Protein AF-A0A968VI31-F1 (afdb_monomer_lite)

Structure (mmCIF, N/CA/C/O backbone):
data_AF-A0A968VI31-F1
#
_entry.id   AF-A0A968VI31-F1
#
loop_
_atom_site.group_PDB
_atom_site.id
_atom_site.type_symbol
_atom_site.label_atom_id
_atom_site.label_alt_id
_atom_site.label_comp_id
_atom_site.label_asym_id
_atom_site.label_entity_id
_atom_site.label_seq_id
_atom_site.pdbx_PDB_ins_code
_atom_site.Cartn_x
_atom_site.Cartn_y
_atom_site.Cartn_z
_atom_site.occupancy
_atom_site.B_iso_or_equiv
_atom_site.auth_seq_id
_atom_site.auth_comp_id
_atom_site.auth_asym_id
_atom_site.auth_atom_id
_atom_site.pdbx_PDB_model_num
ATOM 1 N N . MET A 1 1 ? 1.990 -34.168 19.877 1.00 44.38 1 MET A N 1
ATOM 2 C CA . MET A 1 1 ? 2.166 -32.704 19.862 1.00 44.38 1 MET A CA 1
ATOM 3 C C . MET A 1 1 ? 2.612 -32.341 18.463 1.00 44.38 1 MET A C 1
ATOM 5 O O . MET A 1 1 ? 3.782 -32.479 18.144 1.00 44.38 1 MET A O 1
ATOM 9 N N . THR A 1 2 ? 1.656 -32.073 17.582 1.00 41.88 2 THR A N 1
ATOM 10 C CA . THR A 1 2 ? 1.920 -31.687 16.195 1.00 41.88 2 THR A CA 1
ATOM 11 C C . THR A 1 2 ? 2.449 -30.261 16.215 1.00 41.88 2 THR A C 1
ATOM 13 O O . THR A 1 2 ? 1.755 -29.362 16.685 1.00 41.88 2 THR A O 1
ATOM 16 N N . ASN A 1 3 ? 3.695 -30.084 15.774 1.00 45.09 3 ASN A N 1
ATOM 17 C CA . ASN A 1 3 ? 4.271 -28.771 15.524 1.00 45.09 3 ASN A CA 1
ATOM 18 C C . ASN A 1 3 ? 3.329 -28.041 14.566 1.00 45.09 3 ASN A C 1
ATOM 20 O O . ASN A 1 3 ? 3.104 -28.511 13.451 1.00 45.09 3 ASN A O 1
ATOM 24 N N . ILE A 1 4 ? 2.731 -26.949 15.039 1.00 55.62 4 ILE A N 1
ATOM 25 C CA . ILE A 1 4 ? 2.057 -25.986 14.175 1.00 55.62 4 ILE A CA 1
ATOM 26 C C . ILE A 1 4 ? 3.158 -25.512 13.232 1.00 55.62 4 ILE A C 1
ATOM 28 O O . ILE A 1 4 ? 4.176 -24.992 13.680 1.00 55.62 4 ILE A O 1
ATOM 32 N N . THR A 1 5 ? 3.030 -25.863 11.961 1.00 53.16 5 THR A N 1
ATOM 33 C CA . THR A 1 5 ? 4.020 -25.558 10.940 1.00 53.16 5 THR A CA 1
ATOM 34 C C . THR A 1 5 ? 4.208 -24.048 10.885 1.00 53.16 5 THR A C 1
ATOM 36 O O . THR A 1 5 ? 3.228 -23.313 10.801 1.00 53.16 5 THR A O 1
ATOM 39 N N . ASP A 1 6 ? 5.464 -23.608 10.937 1.00 64.88 6 ASP A N 1
ATOM 40 C CA . ASP A 1 6 ? 5.923 -22.208 10.907 1.00 64.88 6 ASP A CA 1
ATOM 41 C C . ASP A 1 6 ? 5.741 -21.578 9.507 1.00 64.88 6 ASP A C 1
ATOM 43 O O . ASP A 1 6 ? 6.571 -20.829 8.999 1.00 64.88 6 ASP A O 1
ATOM 47 N N . THR A 1 7 ? 4.684 -21.992 8.809 1.00 64.31 7 THR A N 1
ATOM 48 C CA . THR A 1 7 ? 4.365 -21.550 7.459 1.00 64.31 7 THR A CA 1
ATOM 49 C C . THR A 1 7 ? 3.649 -20.210 7.576 1.00 64.31 7 THR A C 1
ATOM 51 O O . THR A 1 7 ? 2.652 -20.129 8.302 1.00 64.31 7 THR A O 1
ATOM 54 N N . PRO A 1 8 ? 4.136 -19.153 6.906 1.00 71.31 8 PRO A N 1
ATOM 55 C CA . PRO A 1 8 ? 3.472 -17.862 6.952 1.00 71.31 8 PRO A CA 1
ATOM 56 C C . PRO A 1 8 ? 2.049 -17.994 6.401 1.00 71.31 8 PRO A C 1
ATOM 58 O O . PRO A 1 8 ? 1.816 -18.697 5.421 1.00 71.31 8 PRO A O 1
ATOM 61 N N . LEU A 1 9 ? 1.101 -17.304 7.042 1.00 75.75 9 LEU A N 1
ATOM 62 C CA . LEU A 1 9 ? -0.312 -17.299 6.643 1.00 75.75 9 LEU A CA 1
ATOM 63 C C . LEU A 1 9 ? -0.526 -16.709 5.240 1.00 75.75 9 LEU A C 1
ATOM 65 O O . LEU A 1 9 ? -1.554 -16.963 4.626 1.00 75.75 9 LEU A O 1
ATOM 69 N N . LEU A 1 10 ? 0.412 -15.884 4.768 1.00 85.06 10 LEU A N 1
ATOM 70 C CA . LEU A 1 10 ? 0.372 -15.251 3.458 1.00 85.06 10 LEU A CA 1
ATOM 71 C C . LEU A 1 10 ? 1.702 -15.455 2.733 1.00 85.06 10 LEU A C 1
ATOM 73 O O . LEU A 1 10 ? 2.761 -15.218 3.315 1.00 85.06 10 LEU A O 1
ATOM 77 N N . SER A 1 11 ? 1.649 -15.826 1.455 1.00 88.12 11 SER A N 1
ATOM 78 C CA . SER A 1 11 ? 2.816 -15.878 0.566 1.00 88.12 11 SER A CA 1
ATOM 79 C C . SER A 1 11 ? 2.782 -14.693 -0.398 1.00 88.12 11 SER A C 1
ATOM 81 O O . SER A 1 11 ? 2.165 -14.749 -1.456 1.00 88.12 11 SER A O 1
ATOM 83 N N . LEU A 1 12 ? 3.434 -13.590 -0.017 1.00 88.94 12 LEU A N 1
ATOM 84 C CA . LEU A 1 12 ? 3.447 -12.322 -0.768 1.00 88.94 12 LEU A CA 1
ATOM 85 C C . LEU A 1 12 ? 4.740 -12.121 -1.579 1.00 88.94 12 LEU A C 1
ATOM 87 O O . LEU A 1 12 ? 5.141 -10.991 -1.862 1.00 88.94 12 LEU A O 1
ATOM 91 N N . ASP A 1 13 ? 5.421 -13.211 -1.928 1.00 85.75 13 ASP A N 1
ATOM 92 C CA . ASP A 1 13 ? 6.666 -13.175 -2.710 1.00 85.75 13 ASP A CA 1
ATOM 93 C C . ASP A 1 13 ? 6.387 -12.983 -4.209 1.00 85.75 13 ASP A C 1
ATOM 95 O O . ASP A 1 13 ? 7.198 -12.436 -4.956 1.00 85.75 13 ASP A O 1
ATOM 99 N N . ALA A 1 14 ? 5.206 -13.409 -4.662 1.00 85.38 14 ALA A N 1
ATOM 100 C CA . ALA A 1 14 ? 4.780 -13.257 -6.042 1.00 85.38 14 ALA A CA 1
ATOM 101 C C . ALA A 1 14 ? 4.067 -11.913 -6.262 1.00 85.38 14 ALA A C 1
ATOM 103 O O . ALA A 1 14 ? 2.934 -11.714 -5.814 1.00 85.38 14 ALA A O 1
ATOM 104 N N . LEU A 1 15 ? 4.683 -11.008 -7.028 1.00 88.81 15 LEU A N 1
ATOM 105 C CA . LEU A 1 15 ? 3.994 -9.787 -7.459 1.00 88.81 15 LEU A CA 1
ATOM 106 C C . LEU A 1 15 ? 2.786 -10.121 -8.354 1.00 88.81 15 LEU A C 1
ATOM 108 O O . LEU A 1 15 ? 2.812 -11.134 -9.070 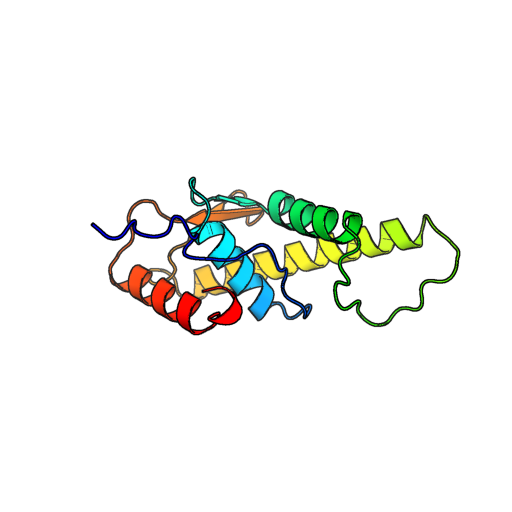1.00 88.81 15 LEU A O 1
ATOM 112 N N . PRO A 1 16 ? 1.736 -9.280 -8.339 1.00 88.62 16 PRO A N 1
ATOM 113 C CA . PRO A 1 16 ? 0.632 -9.378 -9.281 1.00 88.62 16 PRO A CA 1
ATOM 114 C C . PRO A 1 16 ? 1.116 -9.447 -10.734 1.00 88.62 16 PRO A C 1
ATOM 116 O O . PRO A 1 16 ? 1.964 -8.668 -11.153 1.00 88.62 16 PRO A O 1
ATOM 119 N N . ALA A 1 17 ? 0.560 -10.383 -11.508 1.00 75.31 17 ALA A N 1
ATOM 120 C CA . ALA A 1 17 ? 0.945 -10.582 -12.907 1.00 75.31 17 ALA A CA 1
ATOM 121 C C . ALA A 1 17 ? 0.413 -9.485 -13.843 1.00 75.31 17 ALA A C 1
ATOM 123 O O . ALA A 1 17 ? 1.019 -9.192 -14.860 1.00 75.31 17 ALA A O 1
ATOM 124 N N . ARG A 1 18 ? -0.731 -8.874 -13.519 1.00 74.00 18 ARG A N 1
ATOM 125 C CA . ARG A 1 18 ? -1.361 -7.848 -14.359 1.00 74.00 18 ARG A CA 1
ATOM 126 C C . ARG A 1 18 ? -1.100 -6.474 -13.775 1.00 74.00 18 ARG A C 1
ATOM 128 O O . ARG A 1 18 ? -1.187 -6.324 -12.562 1.00 74.00 18 ARG A O 1
ATOM 135 N N . SER A 1 19 ? -0.930 -5.467 -14.625 1.00 70.75 19 SER A N 1
ATOM 136 C CA . SER A 1 19 ? -0.911 -4.044 -14.245 1.00 70.75 19 SER A CA 1
ATOM 137 C C . SER A 1 19 ? -2.291 -3.492 -13.847 1.00 70.75 19 SER A C 1
ATOM 139 O O . SER A 1 19 ? -2.491 -2.283 -13.813 1.00 70.75 19 SER A O 1
ATO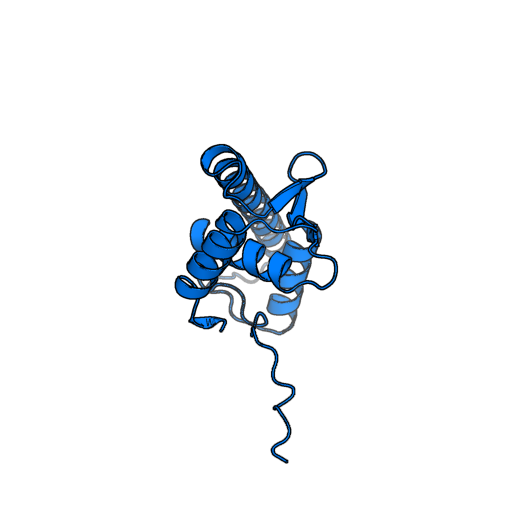M 141 N N . ASP A 1 20 ? -3.261 -4.362 -13.554 1.00 85.62 20 ASP A N 1
ATOM 142 C CA . ASP A 1 20 ? -4.601 -3.960 -13.141 1.00 85.62 20 ASP A CA 1
ATOM 143 C C . ASP A 1 20 ? -4.539 -3.287 -11.763 1.00 85.62 20 ASP A C 1
ATOM 145 O O . ASP A 1 20 ? -4.188 -3.921 -10.760 1.00 85.62 20 ASP A O 1
ATOM 149 N N . SER A 1 21 ? -4.902 -2.004 -11.722 1.00 90.25 21 SER A N 1
ATOM 150 C CA . SER A 1 21 ? -4.839 -1.168 -10.526 1.00 90.25 21 SER A CA 1
ATOM 151 C C . SER A 1 21 ? -5.613 -1.746 -9.345 1.00 90.25 21 SER A C 1
ATOM 153 O O . SER A 1 21 ? -5.204 -1.557 -8.202 1.00 90.25 21 SER A O 1
ATOM 155 N N . PHE A 1 22 ? -6.706 -2.482 -9.578 1.00 91.38 22 PHE A N 1
ATOM 156 C CA . PHE A 1 22 ? -7.470 -3.080 -8.482 1.00 91.38 22 PHE A CA 1
ATOM 157 C C . PHE A 1 22 ? -6.727 -4.252 -7.839 1.00 91.38 22 PHE A C 1
ATOM 159 O O . PHE A 1 22 ? -6.768 -4.399 -6.619 1.00 91.38 22 PHE A O 1
ATOM 166 N N . VAL A 1 23 ? -6.027 -5.057 -8.643 1.00 92.62 23 VAL A N 1
ATOM 167 C CA . VAL A 1 23 ? -5.243 -6.199 -8.152 1.00 92.62 23 VAL A CA 1
ATOM 168 C C . VAL A 1 23 ? -4.011 -5.709 -7.394 1.00 92.62 23 VAL A C 1
ATOM 170 O O . VAL A 1 23 ? -3.652 -6.282 -6.367 1.00 92.62 23 VAL A O 1
ATOM 173 N N . TRP A 1 24 ? -3.377 -4.641 -7.876 1.00 94.94 24 TRP A N 1
ATOM 174 C CA . TRP A 1 24 ? -2.251 -4.022 -7.182 1.00 94.94 24 TRP A CA 1
ATOM 175 C C . TRP A 1 24 ? -2.663 -3.313 -5.897 1.00 94.94 24 TRP A C 1
ATOM 177 O O . TRP A 1 24 ? -1.980 -3.473 -4.890 1.00 94.94 24 TRP A O 1
ATOM 187 N N . ALA A 1 25 ? -3.796 -2.607 -5.884 1.00 96.25 25 ALA A N 1
ATOM 188 C CA . ALA A 1 25 ? -4.332 -2.020 -4.658 1.00 96.25 25 ALA A CA 1
ATOM 189 C C . ALA A 1 25 ? -4.582 -3.095 -3.585 1.00 96.25 25 ALA A C 1
ATOM 191 O O . ALA A 1 25 ? -4.103 -2.954 -2.462 1.00 96.25 25 ALA A O 1
ATOM 192 N N . ASP A 1 26 ? -5.239 -4.204 -3.945 1.00 96.31 26 ASP A N 1
ATOM 193 C CA . ASP A 1 26 ? -5.451 -5.342 -3.041 1.00 96.31 26 ASP A CA 1
ATOM 194 C C . ASP A 1 26 ? -4.124 -5.923 -2.526 1.00 96.31 26 ASP A C 1
ATOM 196 O O . ASP A 1 26 ? -3.971 -6.214 -1.339 1.00 96.31 26 ASP A O 1
ATOM 200 N N . TYR A 1 27 ? -3.137 -6.077 -3.409 1.00 96.19 27 TYR A N 1
ATOM 201 C CA . TYR A 1 27 ? -1.818 -6.577 -3.035 1.00 96.19 27 TYR A CA 1
ATOM 202 C C . TYR A 1 27 ? -1.091 -5.641 -2.056 1.00 96.19 27 TYR A C 1
ATOM 204 O O . TYR A 1 27 ? -0.512 -6.114 -1.081 1.00 96.19 27 TYR A O 1
ATOM 212 N N . ILE A 1 28 ? -1.156 -4.322 -2.257 1.00 97.31 28 ILE A N 1
ATOM 213 C CA . ILE A 1 28 ? -0.557 -3.333 -1.346 1.00 97.31 28 ILE A CA 1
ATOM 214 C C . ILE A 1 28 ? -1.268 -3.340 0.014 1.00 97.31 28 ILE A C 1
ATOM 216 O O . ILE A 1 28 ? -0.612 -3.293 1.057 1.00 97.31 28 ILE A O 1
ATOM 220 N N . GLU A 1 29 ? -2.597 -3.454 0.031 1.00 97.81 29 GLU A N 1
ATOM 221 C CA . GLU A 1 29 ? -3.371 -3.623 1.266 1.00 97.81 29 GLU A CA 1
ATOM 222 C C . GLU A 1 29 ? -2.955 -4.904 2.011 1.00 97.81 29 GLU A C 1
ATOM 224 O O . GLU A 1 29 ? -2.779 -4.877 3.231 1.00 97.81 29 GLU A O 1
ATOM 229 N N . LEU A 1 30 ? -2.731 -6.013 1.296 1.00 97.19 30 LEU A N 1
ATOM 230 C CA . LEU A 1 30 ? -2.227 -7.261 1.877 1.00 97.19 30 LEU A CA 1
ATOM 231 C C . LEU A 1 30 ? -0.795 -7.137 2.400 1.00 97.19 30 LEU A C 1
ATOM 233 O O . LEU A 1 30 ? -0.517 -7.646 3.486 1.00 97.19 30 LEU A O 1
ATOM 237 N N . LEU A 1 31 ? 0.094 -6.441 1.684 1.00 96.19 31 LEU A N 1
ATOM 238 C CA . LEU A 1 31 ? 1.441 -6.132 2.172 1.00 96.19 31 LEU A CA 1
ATOM 239 C C . LEU A 1 31 ? 1.366 -5.361 3.490 1.00 96.19 31 LEU A C 1
ATOM 241 O O . LEU A 1 31 ? 1.988 -5.753 4.471 1.00 96.19 31 LEU A O 1
ATOM 245 N N . CYS A 1 32 ? 0.544 -4.314 3.542 1.00 97.00 32 CYS A N 1
ATOM 246 C CA . CYS A 1 32 ? 0.340 -3.512 4.745 1.00 97.00 32 CYS A CA 1
ATOM 247 C C . CYS A 1 32 ? -0.296 -4.324 5.882 1.00 97.00 32 CYS A C 1
ATOM 249 O O . CYS A 1 32 ? 0.052 -4.155 7.048 1.00 97.00 32 CYS A O 1
ATOM 251 N N . PHE A 1 33 ? -1.201 -5.249 5.565 1.00 95.50 33 PHE A N 1
ATOM 252 C CA . PHE A 1 33 ? -1.790 -6.153 6.548 1.00 95.50 33 PHE A CA 1
ATOM 253 C C . PHE A 1 33 ? -0.773 -7.154 7.120 1.00 95.50 33 PHE A C 1
ATOM 255 O O . PHE A 1 33 ? -0.784 -7.403 8.329 1.00 95.50 33 PHE A O 1
ATOM 262 N N . ALA A 1 34 ? 0.087 -7.718 6.272 1.00 93.19 34 ALA A N 1
ATOM 263 C CA . ALA A 1 34 ? 1.097 -8.697 6.659 1.00 93.19 34 ALA A CA 1
ATOM 264 C C . ALA A 1 34 ? 2.309 -8.063 7.353 1.00 93.19 34 ALA A C 1
ATOM 266 O O . ALA A 1 34 ? 2.970 -8.735 8.147 1.00 93.19 34 ALA A O 1
ATOM 267 N N . ASN A 1 35 ? 2.601 -6.789 7.073 1.00 92.69 35 ASN A N 1
ATOM 268 C CA . ASN A 1 35 ? 3.743 -6.111 7.663 1.00 92.69 35 ASN A CA 1
ATOM 269 C C . ASN A 1 35 ? 3.571 -5.943 9.183 1.00 92.69 35 ASN A C 1
ATOM 271 O O . ASN A 1 35 ? 2.485 -5.636 9.690 1.00 92.69 35 ASN A O 1
ATOM 275 N N . ALA A 1 36 ? 4.659 -6.151 9.924 1.00 90.75 36 ALA A N 1
ATOM 276 C CA . ALA A 1 36 ? 4.644 -6.175 11.384 1.00 90.75 36 ALA A CA 1
ATOM 277 C C . ALA A 1 36 ? 4.280 -4.806 11.982 1.00 90.75 36 ALA A C 1
ATOM 279 O O . ALA A 1 36 ? 3.524 -4.733 12.953 1.00 90.75 36 ALA A O 1
ATOM 280 N N . ASP A 1 37 ? 4.770 -3.726 11.376 1.00 93.56 37 ASP A N 1
ATOM 281 C CA . ASP A 1 37 ? 4.461 -2.337 11.740 1.00 93.56 37 ASP A CA 1
ATOM 282 C C . ASP A 1 37 ? 3.143 -1.823 11.123 1.00 93.56 37 ASP A C 1
ATOM 284 O O . ASP A 1 37 ? 2.631 -0.767 11.504 1.00 93.56 37 ASP A O 1
ATOM 288 N N . GLY A 1 38 ? 2.549 -2.592 10.207 1.00 95.81 38 GLY A N 1
ATOM 289 C CA . GLY A 1 38 ? 1.350 -2.205 9.481 1.00 95.81 38 GLY A CA 1
ATOM 290 C C . GLY A 1 38 ? 1.554 -1.009 8.553 1.00 95.81 38 GLY A C 1
ATOM 291 O O . GLY A 1 38 ? 0.606 -0.250 8.368 1.00 95.81 38 GLY A O 1
ATOM 292 N N . PHE A 1 39 ? 2.757 -0.800 8.016 1.00 97.19 39 PHE A N 1
ATOM 293 C CA . PHE A 1 39 ? 3.101 0.349 7.179 1.00 97.19 39 PHE A CA 1
ATOM 294 C C . PHE A 1 39 ? 3.676 -0.095 5.829 1.00 97.19 39 PHE A C 1
ATOM 296 O O . PHE A 1 39 ? 4.460 -1.035 5.769 1.00 97.19 39 PHE A O 1
ATOM 303 N N . VAL A 1 40 ? 3.281 0.565 4.738 1.00 98.12 40 VAL A N 1
ATOM 304 C CA . VAL A 1 40 ? 3.864 0.375 3.396 1.00 98.12 40 VAL A CA 1
ATOM 305 C C . VAL A 1 40 ? 3.867 1.709 2.659 1.00 98.12 40 VAL A C 1
ATOM 307 O O . VAL A 1 40 ? 2.815 2.321 2.482 1.00 98.12 40 VAL A O 1
ATOM 310 N N . SER A 1 41 ? 5.026 2.157 2.194 1.00 97.81 41 SER A N 1
ATOM 311 C CA . SER A 1 41 ? 5.184 3.355 1.367 1.00 97.81 41 SER A CA 1
ATOM 312 C C . SER A 1 41 ? 5.218 3.040 -0.131 1.00 97.81 41 SER A C 1
ATOM 314 O O . SER A 1 41 ? 5.440 1.902 -0.541 1.00 97.81 41 SER A O 1
ATOM 316 N N . GLN A 1 42 ? 5.040 4.066 -0.968 1.00 97.25 42 GLN A N 1
ATOM 317 C CA . GLN A 1 42 ? 5.275 3.958 -2.413 1.00 97.25 42 GLN A CA 1
ATOM 318 C C . GLN A 1 42 ? 6.699 3.472 -2.729 1.00 97.25 42 GLN A C 1
ATOM 320 O O . GLN A 1 42 ? 6.883 2.666 -3.639 1.00 97.25 42 GLN A O 1
ATOM 325 N N . ALA A 1 43 ? 7.694 3.923 -1.955 1.00 95.50 43 ALA A N 1
ATOM 326 C CA . ALA A 1 43 ? 9.084 3.502 -2.115 1.00 95.50 43 ALA A CA 1
ATOM 327 C C . ALA A 1 43 ? 9.252 2.000 -1.840 1.00 95.50 43 ALA A C 1
ATOM 329 O O . ALA A 1 43 ? 9.855 1.308 -2.653 1.00 95.50 43 ALA A O 1
ATOM 330 N N . ASP A 1 44 ? 8.625 1.480 -0.779 1.00 95.75 44 ASP A N 1
ATOM 331 C CA . ASP A 1 44 ? 8.669 0.046 -0.455 1.00 95.75 44 ASP A CA 1
ATOM 332 C C . ASP A 1 44 ? 8.081 -0.808 -1.591 1.00 95.75 44 ASP A C 1
ATOM 334 O O . ASP A 1 44 ? 8.600 -1.877 -1.918 1.00 95.75 44 ASP A O 1
ATOM 338 N N . VAL A 1 45 ? 6.999 -0.337 -2.225 1.00 95.44 45 VAL A N 1
ATOM 339 C CA . VAL A 1 45 ? 6.381 -1.027 -3.369 1.00 95.44 45 VAL A CA 1
ATOM 340 C C . VAL A 1 45 ? 7.304 -1.003 -4.590 1.00 95.44 45 VAL A C 1
ATOM 342 O O . VAL A 1 45 ? 7.484 -2.040 -5.230 1.00 95.44 45 VAL A O 1
ATOM 345 N N . LEU A 1 46 ? 7.909 0.149 -4.900 1.00 93.88 46 LEU A N 1
ATOM 346 C CA . LEU A 1 46 ? 8.860 0.286 -6.008 1.00 93.88 46 LEU A CA 1
ATOM 347 C C . LEU A 1 46 ? 10.090 -0.600 -5.822 1.00 93.88 46 LEU A C 1
ATOM 349 O O . LEU A 1 46 ? 10.492 -1.290 -6.759 1.00 93.88 46 LEU A O 1
ATOM 353 N N . ASP A 1 47 ? 10.661 -0.621 -4.622 1.00 93.44 4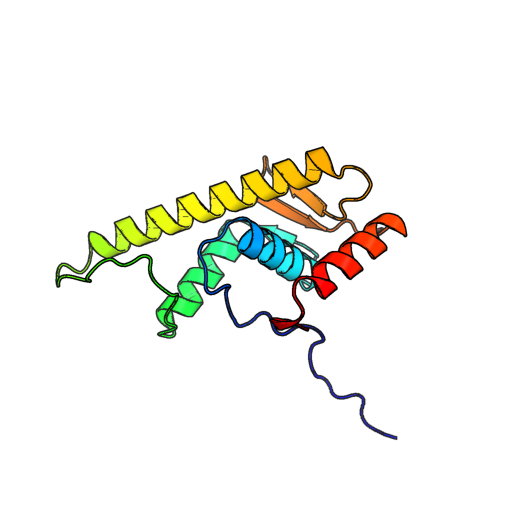7 ASP A N 1
ATOM 354 C CA . ASP A 1 47 ? 11.832 -1.437 -4.318 1.00 93.44 47 ASP A CA 1
ATOM 355 C C . ASP A 1 47 ? 11.511 -2.926 -4.467 1.00 93.44 47 ASP A C 1
ATOM 357 O O . ASP A 1 47 ? 12.261 -3.658 -5.108 1.00 93.44 47 ASP A O 1
ATOM 361 N N . ARG A 1 48 ? 10.323 -3.363 -4.034 1.00 92.19 48 ARG A N 1
ATOM 362 C CA . ARG A 1 48 ? 9.870 -4.749 -4.227 1.00 92.19 48 ARG A CA 1
ATOM 363 C C . ARG A 1 48 ? 9.697 -5.125 -5.707 1.00 92.19 48 ARG A C 1
ATOM 365 O O . ARG A 1 48 ? 9.955 -6.267 -6.087 1.00 92.19 48 ARG A O 1
ATOM 372 N N . ILE A 1 49 ? 9.266 -4.184 -6.552 1.00 90.44 49 ILE A N 1
ATOM 373 C CA . ILE A 1 49 ? 9.186 -4.377 -8.012 1.00 90.44 49 ILE A CA 1
ATOM 374 C C . ILE A 1 49 ? 10.587 -4.516 -8.615 1.00 90.44 49 ILE A C 1
ATOM 376 O O . ILE A 1 49 ? 10.826 -5.435 -9.403 1.00 90.44 49 ILE A O 1
ATOM 380 N N . ARG A 1 50 ? 11.517 -3.640 -8.216 1.00 88.38 50 ARG A N 1
ATOM 381 C CA . ARG A 1 50 ? 12.918 -3.659 -8.662 1.00 88.38 50 ARG A CA 1
ATOM 382 C C . ARG A 1 50 ? 13.611 -4.964 -8.285 1.00 88.38 50 ARG A C 1
ATOM 384 O O . ARG A 1 50 ? 14.166 -5.624 -9.157 1.00 88.38 50 ARG A O 1
ATOM 391 N N . GLU A 1 51 ? 13.494 -5.384 -7.027 1.00 87.19 51 GLU A N 1
ATOM 392 C CA . GLU A 1 51 ? 14.096 -6.622 -6.525 1.00 87.19 51 GLU A CA 1
ATOM 393 C C . GLU A 1 51 ? 13.650 -7.847 -7.333 1.00 87.19 51 GLU A C 1
ATOM 395 O O . GLU A 1 51 ? 14.468 -8.701 -7.675 1.00 87.19 51 GLU A O 1
ATOM 400 N N . ARG A 1 52 ? 12.366 -7.936 -7.707 1.00 81.56 52 ARG A N 1
ATOM 401 C CA . ARG A 1 52 ? 11.886 -9.062 -8.522 1.00 81.56 52 ARG A CA 1
ATOM 402 C C . ARG A 1 52 ? 12.440 -9.030 -9.946 1.00 81.56 52 ARG A C 1
ATOM 404 O O . ARG A 1 52 ? 12.746 -10.092 -10.491 1.00 81.56 52 ARG A O 1
ATOM 411 N N . LYS A 1 53 ? 12.565 -7.840 -10.539 1.00 76.44 53 LYS A N 1
ATOM 412 C CA . LYS A 1 53 ? 13.155 -7.666 -11.873 1.00 76.44 53 LYS A CA 1
ATOM 413 C C . LYS A 1 53 ? 14.625 -8.089 -11.877 1.00 76.44 53 LYS A C 1
ATOM 415 O O . LYS A 1 53 ? 15.038 -8.840 -12.757 1.00 76.44 53 LYS A O 1
ATOM 420 N N . ASP A 1 54 ? 15.385 -7.678 -10.864 1.00 76.12 54 ASP A N 1
ATOM 421 C CA . ASP A 1 54 ? 16.805 -8.018 -10.723 1.00 76.12 54 ASP A CA 1
ATOM 422 C C . ASP A 1 54 ? 17.031 -9.529 -10.540 1.00 76.12 54 ASP A C 1
ATOM 424 O O . ASP A 1 54 ? 18.037 -10.074 -10.997 1.00 76.12 54 ASP A O 1
ATOM 428 N N . LEU A 1 55 ? 16.069 -10.231 -9.932 1.00 72.06 55 LEU A N 1
ATOM 429 C CA . LEU A 1 55 ? 16.077 -11.691 -9.784 1.00 72.06 55 LEU A CA 1
ATOM 430 C C . LEU A 1 55 ? 15.615 -12.452 -11.043 1.00 72.06 55 LEU A C 1
ATOM 432 O O . LEU A 1 55 ? 15.487 -13.677 -11.002 1.00 72.06 55 LEU A O 1
ATOM 436 N N . GLY A 1 56 ? 15.381 -11.757 -12.161 1.00 60.75 56 GLY A N 1
ATOM 437 C CA . GLY A 1 56 ? 14.978 -12.363 -13.432 1.00 60.75 56 GLY A CA 1
ATOM 438 C C . GLY A 1 56 ? 13.523 -12.829 -13.459 1.00 60.75 56 GLY A C 1
ATOM 439 O O . GLY A 1 56 ? 13.176 -13.711 -14.242 1.00 60.75 56 GLY A O 1
ATOM 440 N N . GLY A 1 57 ? 12.669 -12.282 -12.591 1.00 61.25 57 GLY A N 1
ATOM 441 C CA . GLY A 1 57 ? 11.237 -12.531 -12.664 1.00 61.25 57 GLY A CA 1
ATOM 442 C C . GLY A 1 57 ? 10.636 -11.855 -13.892 1.00 61.25 57 GLY A C 1
ATOM 443 O O . GLY A 1 57 ? 10.701 -10.633 -14.009 1.00 61.25 57 GLY A O 1
ATOM 444 N N . GLU A 1 58 ? 10.002 -12.637 -14.765 1.00 56.66 58 GLU A N 1
ATOM 445 C CA . GLU A 1 58 ? 9.080 -12.118 -15.776 1.00 56.66 58 GLU A CA 1
ATOM 446 C C . GLU A 1 58 ? 7.884 -11.498 -15.036 1.00 56.66 58 GLU A C 1
ATOM 448 O O . GLU A 1 58 ? 6.973 -12.178 -14.556 1.00 56.66 58 GLU A O 1
ATOM 453 N N . LEU A 1 59 ? 7.921 -10.181 -14.848 1.00 59.78 59 LEU A N 1
ATOM 454 C CA . LEU A 1 59 ? 6.682 -9.423 -14.780 1.00 59.78 59 LEU A CA 1
ATOM 455 C C . LEU A 1 59 ? 6.130 -9.479 -16.199 1.00 59.78 59 LEU A C 1
ATOM 457 O O . LEU A 1 59 ? 6.893 -9.180 -17.109 1.00 59.78 59 LEU A O 1
ATOM 461 N N . ASP A 1 60 ? 4.881 -9.917 -16.391 1.00 51.50 60 ASP A N 1
ATOM 462 C CA . ASP A 1 60 ? 4.235 -9.872 -17.709 1.00 51.50 60 ASP A CA 1
ATOM 463 C C . ASP A 1 60 ? 4.271 -8.411 -18.169 1.00 51.50 60 ASP A C 1
ATOM 465 O O . ASP A 1 60 ? 3.484 -7.559 -17.739 1.00 51.50 60 ASP A O 1
ATOM 469 N N . GLU A 1 61 ? 5.292 -8.105 -18.960 1.00 50.47 61 GLU A N 1
ATOM 470 C CA . GLU A 1 61 ? 5.529 -6.795 -19.501 1.00 50.47 61 GLU A CA 1
ATOM 471 C C . GLU A 1 61 ? 4.378 -6.525 -20.459 1.00 50.47 61 GLU A C 1
ATOM 473 O O . GLU A 1 61 ? 4.032 -7.321 -21.333 1.00 50.47 61 GLU A O 1
ATOM 478 N N . VAL A 1 62 ? 3.765 -5.367 -20.255 1.00 48.72 62 VAL A N 1
ATOM 479 C CA . VAL A 1 62 ? 3.095 -4.618 -21.309 1.00 48.72 62 VAL A CA 1
ATOM 480 C C . VAL A 1 62 ? 3.974 -4.743 -22.559 1.00 48.72 62 VAL A C 1
ATOM 482 O O . VAL A 1 62 ? 5.099 -4.259 -22.525 1.00 48.72 62 VAL A O 1
ATOM 485 N N . GLU A 1 63 ? 3.491 -5.458 -23.576 1.00 40.69 63 GLU A N 1
ATOM 486 C CA . GLU A 1 63 ? 4.212 -5.839 -24.798 1.00 40.69 63 GLU A CA 1
ATOM 487 C C . GLU A 1 63 ? 5.080 -4.698 -25.360 1.00 40.69 63 GLU A C 1
ATOM 489 O O . GLU A 1 63 ? 4.580 -3.867 -26.113 1.00 40.69 63 GLU A O 1
ATOM 494 N N . GLU A 1 64 ? 6.378 -4.650 -25.051 1.00 45.84 64 GLU A N 1
ATOM 495 C CA . GLU A 1 64 ? 7.327 -3.816 -25.794 1.00 45.84 64 GLU A CA 1
ATOM 496 C C . GLU A 1 64 ? 8.623 -4.594 -26.035 1.00 45.84 64 GLU A C 1
ATOM 498 O O . GLU A 1 64 ? 9.352 -4.966 -25.118 1.00 45.84 64 GLU A O 1
ATOM 503 N N . GLU A 1 65 ? 8.883 -4.873 -27.315 1.00 39.94 65 GLU A N 1
ATOM 504 C CA . GLU A 1 65 ? 10.091 -5.525 -27.812 1.00 39.94 65 GLU A CA 1
ATOM 505 C C . GLU A 1 65 ? 11.342 -4.775 -27.334 1.00 39.94 65 GLU A C 1
ATOM 507 O O . GLU A 1 65 ? 11.657 -3.673 -27.797 1.00 39.94 65 GLU A O 1
ATOM 512 N N . VAL A 1 66 ? 12.094 -5.393 -26.422 1.00 47.84 66 VAL A N 1
ATOM 513 C CA . VAL A 1 66 ? 13.365 -4.859 -25.931 1.00 47.84 66 VAL A CA 1
ATOM 514 C C . VAL A 1 66 ? 14.380 -4.855 -27.079 1.00 47.84 66 VAL A C 1
ATOM 516 O O . VAL A 1 66 ? 15.031 -5.856 -27.372 1.00 47.84 66 VAL A O 1
ATOM 519 N N . THR A 1 67 ? 14.515 -3.715 -27.756 1.00 48.56 67 THR A N 1
ATOM 520 C CA . THR A 1 67 ? 15.576 -3.497 -28.745 1.00 48.56 67 THR A CA 1
ATOM 521 C C . THR A 1 67 ? 16.853 -3.076 -28.014 1.00 48.56 67 THR A C 1
ATOM 523 O O . THR A 1 67 ? 16.814 -2.276 -27.079 1.00 48.56 67 THR A O 1
ATOM 526 N N . GLU A 1 68 ? 17.995 -3.628 -28.423 1.00 47.34 68 GLU A N 1
ATOM 527 C CA . GLU A 1 68 ? 19.316 -3.484 -27.796 1.00 47.34 68 GLU A CA 1
ATOM 528 C C . GLU A 1 68 ? 19.797 -2.005 -27.777 1.00 47.34 68 GLU A C 1
ATOM 530 O O . GLU A 1 68 ? 20.503 -1.528 -28.662 1.00 47.34 68 GLU A O 1
ATOM 535 N N . GLY A 1 69 ? 19.359 -1.254 -26.757 1.00 51.94 69 GLY A N 1
ATOM 536 C CA . GLY A 1 69 ? 19.579 0.187 -26.538 1.00 51.94 69 GLY A CA 1
ATOM 537 C C . GLY A 1 69 ? 19.566 0.532 -25.039 1.00 51.94 69 GLY A C 1
ATOM 538 O O . GLY A 1 69 ? 18.824 1.385 -24.558 1.00 51.94 69 GLY A O 1
ATOM 539 N N . SER A 1 70 ? 20.382 -0.202 -24.283 1.00 63.50 70 SER A N 1
ATOM 540 C CA . SER A 1 70 ? 20.202 -0.630 -22.881 1.00 63.50 70 SER A CA 1
ATOM 541 C C . SER A 1 70 ? 20.222 0.419 -21.736 1.00 63.50 70 SER A C 1
ATOM 543 O O . SER A 1 70 ? 20.416 0.039 -20.583 1.00 63.50 70 SER A O 1
ATOM 545 N N . ARG A 1 71 ? 20.028 1.724 -21.963 1.00 56.28 71 ARG A N 1
ATOM 546 C CA . ARG A 1 71 ? 19.962 2.713 -20.851 1.00 56.28 71 ARG A CA 1
ATOM 547 C C . ARG A 1 71 ? 18.744 3.622 -20.872 1.00 56.28 71 ARG A C 1
ATOM 549 O O . ARG A 1 71 ? 18.174 3.867 -19.817 1.00 56.28 71 ARG A O 1
ATOM 556 N N . LEU A 1 72 ? 18.344 4.092 -22.050 1.00 59.12 72 LEU A N 1
ATOM 557 C CA . LEU A 1 72 ? 17.146 4.924 -22.197 1.00 59.12 72 LEU A CA 1
ATOM 558 C C . LEU A 1 72 ? 15.885 4.103 -21.896 1.00 59.12 72 LEU A C 1
ATOM 560 O O . LEU A 1 72 ? 15.073 4.525 -21.085 1.00 59.12 72 LEU A O 1
ATOM 564 N N . ALA A 1 73 ? 15.825 2.867 -22.403 1.00 64.19 73 ALA A N 1
ATOM 565 C CA . ALA A 1 73 ? 14.737 1.932 -22.115 1.00 64.19 73 ALA A CA 1
ATOM 566 C C . ALA A 1 73 ? 14.599 1.605 -20.614 1.00 64.19 73 ALA A C 1
ATOM 568 O O . ALA A 1 73 ? 13.496 1.458 -20.103 1.00 64.19 73 ALA A O 1
ATOM 569 N N . ALA A 1 74 ? 15.711 1.518 -19.873 1.00 66.31 74 ALA A N 1
ATOM 570 C CA . ALA A 1 74 ? 15.662 1.239 -18.437 1.00 66.31 74 ALA A CA 1
ATOM 571 C C . ALA A 1 74 ? 15.044 2.401 -17.640 1.00 66.31 74 ALA A C 1
ATOM 573 O O . ALA A 1 74 ? 14.244 2.150 -16.741 1.00 66.31 74 ALA A O 1
ATOM 574 N N . ALA A 1 75 ? 15.384 3.644 -18.000 1.00 70.75 75 ALA A N 1
ATOM 575 C CA . ALA A 1 75 ? 14.825 4.842 -17.377 1.00 70.75 75 ALA A CA 1
ATOM 576 C C . ALA A 1 75 ? 13.327 5.002 -17.690 1.00 70.75 75 ALA A C 1
ATOM 578 O O . ALA A 1 75 ? 12.539 5.261 -16.789 1.00 70.75 75 ALA A O 1
ATOM 579 N N . GLU A 1 76 ? 12.910 4.757 -18.936 1.00 74.50 76 GLU A N 1
ATOM 580 C CA . GLU A 1 76 ? 11.493 4.811 -19.330 1.00 74.50 76 GLU A CA 1
ATOM 581 C C . GLU A 1 76 ? 10.641 3.764 -18.592 1.00 74.50 76 GLU A C 1
ATOM 583 O O . GLU A 1 76 ? 9.529 4.055 -18.146 1.00 74.50 76 GLU A O 1
ATOM 588 N N . ILE A 1 77 ? 11.172 2.550 -18.400 1.00 75.00 77 ILE A N 1
ATOM 589 C CA . ILE A 1 77 ? 10.505 1.507 -17.608 1.00 75.00 77 ILE A CA 1
ATOM 590 C C . ILE A 1 77 ? 10.390 1.927 -16.136 1.00 75.00 77 ILE A C 1
ATOM 592 O O . ILE A 1 77 ? 9.367 1.679 -15.498 1.00 75.00 77 ILE A O 1
ATOM 596 N N . GLU A 1 78 ? 11.426 2.549 -15.578 1.00 79.12 78 GLU A N 1
ATOM 597 C CA . GLU A 1 78 ? 11.421 3.025 -14.193 1.00 79.12 78 GLU A CA 1
ATOM 598 C C . GLU A 1 78 ? 10.391 4.142 -13.966 1.00 79.12 78 GLU A C 1
ATOM 600 O O . GLU A 1 78 ? 9.619 4.091 -13.001 1.00 79.12 78 GLU A O 1
ATOM 605 N N . ASP A 1 79 ? 10.309 5.096 -14.893 1.00 84.25 79 ASP A N 1
ATOM 606 C CA . ASP A 1 79 ? 9.309 6.163 -14.869 1.00 84.25 79 ASP A CA 1
ATOM 607 C C . ASP A 1 79 ? 7.885 5.589 -14.944 1.00 84.25 79 ASP A C 1
ATOM 609 O O . ASP A 1 79 ? 6.986 6.030 -14.222 1.00 84.25 79 ASP A O 1
ATOM 613 N N . LYS A 1 80 ? 7.680 4.541 -15.752 1.00 87.31 80 LYS A N 1
ATOM 614 C CA . LYS A 1 80 ? 6.390 3.849 -15.881 1.00 87.31 80 LYS A CA 1
ATOM 615 C C . LYS A 1 80 ? 5.945 3.190 -14.576 1.00 87.31 80 LYS A C 1
ATOM 617 O O . LYS A 1 80 ? 4.788 3.345 -14.188 1.00 87.31 80 LYS A O 1
ATOM 622 N N . TRP A 1 81 ? 6.834 2.477 -13.884 1.00 88.56 81 TRP A N 1
ATOM 623 C CA . TRP A 1 81 ? 6.496 1.868 -12.591 1.00 88.56 81 TRP A CA 1
ATOM 624 C C . TRP A 1 81 ? 6.237 2.917 -11.517 1.00 88.56 81 TRP A C 1
ATOM 626 O O . TRP A 1 81 ? 5.299 2.771 -10.736 1.00 88.56 81 TRP A O 1
ATOM 636 N N . THR A 1 82 ? 7.015 3.999 -11.515 1.00 91.75 82 THR A N 1
ATOM 637 C CA . THR A 1 82 ? 6.788 5.141 -10.622 1.00 91.75 82 THR A CA 1
ATOM 638 C C . THR A 1 82 ? 5.392 5.720 -10.827 1.00 91.75 82 THR A C 1
ATOM 640 O O . THR A 1 82 ? 4.651 5.904 -9.862 1.00 91.75 82 THR A O 1
ATOM 643 N N . TYR A 1 83 ? 4.993 5.928 -12.083 1.00 91.94 83 TYR A N 1
ATOM 644 C CA . TYR A 1 83 ? 3.655 6.400 -12.417 1.00 91.94 83 TYR A CA 1
ATOM 645 C C . TYR A 1 83 ? 2.558 5.427 -11.961 1.00 91.94 83 TYR A C 1
ATOM 647 O O . TYR A 1 83 ? 1.606 5.845 -11.308 1.00 91.94 83 TYR A O 1
ATOM 655 N N . GLN A 1 84 ? 2.715 4.126 -12.222 1.00 92.62 84 GLN A N 1
ATOM 656 C CA . GLN A 1 84 ? 1.730 3.124 -11.800 1.00 92.62 84 GLN A CA 1
ATOM 657 C C . GLN A 1 84 ? 1.575 3.052 -10.281 1.00 92.62 84 GLN A C 1
ATOM 659 O O . GLN A 1 84 ? 0.459 2.956 -9.778 1.00 92.62 84 GLN A O 1
ATOM 664 N N . VAL A 1 85 ? 2.675 3.139 -9.532 1.00 95.00 85 VAL A N 1
ATOM 665 C CA . VAL A 1 85 ? 2.620 3.153 -8.067 1.00 95.00 85 VAL A CA 1
ATOM 666 C C . VAL A 1 85 ? 1.845 4.369 -7.563 1.00 95.00 85 VAL A C 1
ATOM 668 O O . VAL A 1 85 ? 1.021 4.222 -6.661 1.00 95.00 85 VAL A O 1
ATOM 671 N N . ILE A 1 86 ? 2.035 5.543 -8.171 1.00 94.88 86 ILE A N 1
ATOM 672 C CA . ILE A 1 86 ? 1.238 6.733 -7.847 1.00 94.88 86 ILE A CA 1
ATOM 673 C C . ILE A 1 86 ? -0.251 6.457 -8.101 1.00 94.88 86 ILE A C 1
ATOM 675 O O . ILE A 1 86 ? -1.059 6.647 -7.191 1.00 94.88 86 ILE A O 1
ATOM 679 N N . GLU A 1 87 ? -0.613 5.931 -9.276 1.00 94.50 87 GLU A N 1
ATOM 680 C CA . GLU A 1 87 ? -2.007 5.593 -9.603 1.00 94.50 87 GLU A CA 1
ATOM 681 C C . GLU A 1 87 ? -2.613 4.604 -8.595 1.00 94.50 87 GLU A C 1
ATOM 683 O O . GLU A 1 87 ? -3.745 4.775 -8.137 1.00 94.50 87 GLU A O 1
ATOM 688 N N . TRP A 1 88 ? -1.874 3.571 -8.188 1.00 96.38 88 TRP A N 1
ATOM 689 C CA . TRP A 1 88 ? -2.370 2.604 -7.208 1.00 96.38 88 TRP A CA 1
ATOM 690 C C . TRP A 1 88 ? -2.641 3.250 -5.849 1.00 96.38 88 TRP A C 1
ATOM 692 O O . TRP A 1 88 ? -3.652 2.941 -5.215 1.00 96.38 88 TRP A O 1
ATOM 702 N N . PHE A 1 89 ? -1.801 4.187 -5.409 1.00 97.31 89 PHE A N 1
ATOM 703 C CA . PHE A 1 89 ? -2.043 4.929 -4.172 1.00 97.31 89 PHE A CA 1
ATOM 704 C C . PHE A 1 89 ? -3.211 5.916 -4.290 1.00 97.31 89 PHE A C 1
ATOM 706 O O . PHE A 1 89 ? -3.971 6.069 -3.331 1.00 97.31 89 PHE A O 1
ATOM 713 N N . GLU A 1 90 ? -3.452 6.502 -5.463 1.00 95.81 90 GLU A N 1
ATOM 714 C CA . GLU A 1 90 ? -4.681 7.259 -5.731 1.00 95.81 90 GLU A CA 1
ATOM 715 C C . GLU A 1 90 ? -5.928 6.362 -5.638 1.00 95.81 90 GLU A C 1
ATOM 717 O O . GLU A 1 90 ? -6.942 6.749 -5.045 1.00 95.81 90 GLU A O 1
ATOM 722 N N . HIS A 1 91 ? -5.850 5.123 -6.133 1.00 96.00 91 HIS A N 1
ATOM 723 C CA . HIS A 1 91 ? -6.917 4.132 -5.970 1.00 96.00 91 HIS A CA 1
ATOM 724 C C . HIS A 1 91 ? -7.154 3.763 -4.499 1.00 96.00 91 HIS A C 1
ATOM 726 O O . HIS A 1 91 ? -8.308 3.692 -4.063 1.00 96.00 91 HIS A O 1
ATOM 732 N N . LEU A 1 92 ? -6.095 3.574 -3.707 1.00 97.81 92 LEU A N 1
ATOM 733 C CA . LEU A 1 92 ? -6.203 3.354 -2.259 1.00 97.81 92 LEU A CA 1
ATOM 734 C C . LEU A 1 92 ? -6.841 4.561 -1.557 1.00 97.81 92 LEU A C 1
ATOM 736 O O . LEU A 1 92 ? -7.691 4.397 -0.678 1.00 97.81 92 LEU A O 1
ATOM 740 N N . GLN A 1 93 ? -6.497 5.779 -1.978 1.00 96.81 93 GLN A N 1
ATOM 741 C CA . GLN A 1 93 ? -7.096 7.008 -1.463 1.00 96.81 93 GLN A CA 1
ATOM 742 C C . GLN A 1 93 ? -8.585 7.099 -1.787 1.00 96.81 93 GLN A C 1
ATOM 744 O O . GLN A 1 93 ? -9.388 7.467 -0.921 1.00 96.81 93 GLN A O 1
ATOM 749 N N . TYR A 1 94 ? -8.974 6.726 -3.005 1.00 96.31 94 TYR A N 1
ATOM 750 C CA . TYR A 1 94 ? -10.375 6.614 -3.387 1.00 96.31 94 TYR A CA 1
ATOM 751 C C . TYR A 1 94 ? -11.111 5.612 -2.487 1.00 96.31 94 TYR A C 1
ATOM 753 O O . TYR A 1 94 ? -12.124 5.969 -1.882 1.00 96.31 94 TYR A O 1
ATOM 761 N N . ARG A 1 95 ? -10.565 4.401 -2.300 1.00 96.38 95 ARG A N 1
ATOM 762 C CA . ARG A 1 95 ? -11.145 3.368 -1.421 1.00 96.38 95 ARG A CA 1
ATOM 763 C C . ARG A 1 95 ? -11.322 3.862 0.013 1.00 96.38 95 ARG A C 1
ATOM 765 O O . ARG A 1 95 ? -12.404 3.692 0.577 1.00 96.38 95 ARG A O 1
ATOM 772 N N . ALA A 1 96 ? -10.317 4.532 0.575 1.00 96.81 96 ALA A N 1
ATOM 773 C CA . ALA A 1 96 ? -10.400 5.119 1.911 1.00 96.81 96 ALA A CA 1
ATOM 774 C C . ALA A 1 96 ? -11.570 6.110 2.034 1.00 96.81 96 ALA A C 1
ATOM 776 O O . ALA A 1 96 ? -12.343 6.062 2.994 1.00 96.81 96 ALA A O 1
ATOM 777 N N . ASN A 1 97 ? -11.757 6.962 1.025 1.00 96.19 97 ASN A N 1
ATOM 778 C CA . ASN A 1 97 ? -12.832 7.955 0.996 1.00 96.19 97 ASN A CA 1
ATOM 779 C C . ASN A 1 97 ? -14.224 7.335 0.790 1.00 96.19 97 ASN A C 1
ATOM 781 O O . ASN A 1 97 ? -15.218 7.846 1.322 1.00 96.19 97 ASN A O 1
ATOM 785 N N . THR A 1 98 ? -14.303 6.241 0.032 1.00 97.19 98 THR A N 1
ATOM 786 C CA . THR A 1 98 ? -15.549 5.523 -0.254 1.00 97.19 98 THR A CA 1
ATOM 787 C C . THR A 1 98 ? -15.999 4.675 0.931 1.00 97.19 98 THR A C 1
ATOM 789 O O . THR A 1 98 ? -17.145 4.785 1.365 1.00 97.19 98 THR A O 1
ATOM 792 N N . PHE A 1 99 ? -15.106 3.851 1.480 1.00 95.94 99 PHE A N 1
ATOM 793 C CA . PHE A 1 99 ? -15.435 2.890 2.534 1.00 95.94 99 PHE A CA 1
ATOM 794 C C . PHE A 1 99 ? -15.333 3.48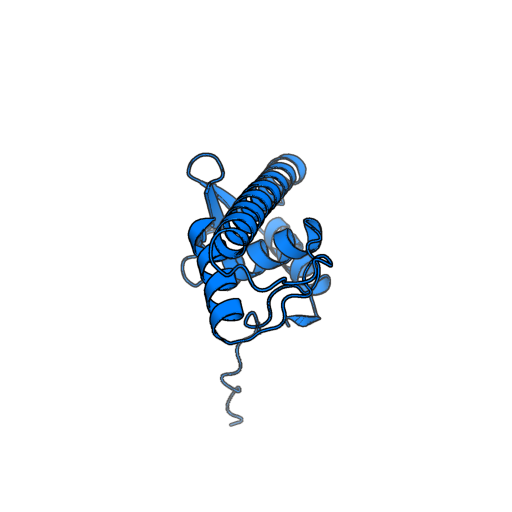0 3.946 1.00 95.94 99 PHE A C 1
ATOM 796 O O . PHE A 1 99 ? -15.961 2.960 4.866 1.00 95.94 99 PHE A O 1
ATOM 803 N N . ARG A 1 100 ? -14.613 4.592 4.140 1.00 95.25 100 ARG A N 1
ATOM 804 C CA . ARG A 1 100 ? -14.573 5.366 5.394 1.00 95.25 100 ARG A CA 1
ATOM 805 C C . ARG A 1 100 ? -14.315 4.480 6.620 1.00 95.25 100 ARG A C 1
ATOM 807 O O . ARG A 1 100 ? -13.304 3.798 6.683 1.00 95.25 100 ARG A O 1
ATOM 814 N N . SER A 1 101 ? -15.244 4.443 7.579 1.00 95.12 101 SER A N 1
ATOM 815 C CA . SER A 1 101 ? -15.124 3.685 8.831 1.00 95.12 101 SER A CA 1
ATOM 816 C C . SER A 1 101 ? -15.041 2.165 8.652 1.00 95.12 101 SER A C 1
ATOM 818 O O . SER A 1 101 ? -14.729 1.465 9.610 1.00 95.12 101 SER A O 1
ATOM 820 N N . PHE A 1 102 ? -15.345 1.643 7.461 1.00 96.88 102 PHE A N 1
ATOM 821 C CA . PHE A 1 102 ? -15.176 0.228 7.130 1.00 96.88 102 PHE A CA 1
ATOM 822 C C . PHE A 1 102 ? -13.766 -0.085 6.609 1.00 96.88 102 PHE A C 1
ATOM 824 O O . PHE A 1 102 ? -13.347 -1.237 6.671 1.00 96.88 102 PHE A O 1
ATOM 831 N N . TYR A 1 103 ? -13.029 0.920 6.123 1.00 97.81 103 TYR A N 1
ATOM 832 C CA . TYR A 1 103 ? -11.672 0.753 5.613 1.00 97.81 103 TYR A CA 1
ATOM 833 C C . TYR A 1 103 ? -10.673 0.662 6.781 1.00 97.81 103 TYR A C 1
ATOM 835 O O . TYR A 1 103 ? -10.720 1.498 7.691 1.00 97.81 103 TYR A O 1
ATOM 843 N N . PRO A 1 104 ? -9.792 -0.351 6.820 1.00 97.62 104 PRO A N 1
ATOM 844 C CA . PRO A 1 104 ? -8.900 -0.571 7.959 1.00 97.62 104 PRO A CA 1
ATOM 845 C C . PRO A 1 104 ? -7.562 0.177 7.867 1.00 97.62 104 PRO A C 1
ATOM 847 O O . PRO A 1 104 ? -6.704 0.004 8.738 1.00 97.62 104 PRO A O 1
ATOM 850 N N . PHE A 1 105 ? -7.375 0.993 6.830 1.00 97.81 105 PHE A N 1
ATOM 851 C CA . PHE A 1 105 ? -6.136 1.715 6.580 1.00 97.81 105 PHE A CA 1
ATOM 852 C C . PHE A 1 105 ? -6.359 3.226 6.511 1.00 97.81 105 PHE A C 1
ATOM 854 O O . PHE A 1 105 ? -7.458 3.717 6.261 1.00 97.81 105 PHE A O 1
ATOM 861 N N . SER A 1 106 ? -5.273 3.962 6.690 1.00 96.44 106 SER A N 1
ATOM 862 C CA . SER A 1 106 ? -5.178 5.402 6.484 1.00 96.44 106 SER A CA 1
ATOM 863 C C . SER A 1 106 ? -4.026 5.697 5.540 1.00 96.44 106 SER A C 1
ATOM 865 O O . SER A 1 106 ? -3.000 5.021 5.604 1.00 96.44 106 SER A O 1
ATOM 867 N N . LEU A 1 107 ? -4.182 6.704 4.684 1.00 95.94 107 LEU A N 1
ATOM 868 C CA . LEU A 1 107 ? -3.050 7.218 3.927 1.00 95.94 107 LEU A CA 1
ATOM 869 C C . LEU A 1 107 ? -2.316 8.287 4.734 1.00 95.94 107 LEU A C 1
ATOM 871 O O . LEU A 1 107 ? -2.935 9.136 5.374 1.00 95.94 107 LEU A O 1
ATOM 875 N N . GLN A 1 108 ? -0.992 8.216 4.702 1.00 94.19 108 GLN A N 1
ATOM 876 C CA . GLN A 1 108 ? -0.067 9.100 5.400 1.00 94.19 108 GLN A CA 1
ATOM 877 C C . GLN A 1 108 ? 0.766 9.889 4.388 1.00 94.19 108 GLN A C 1
ATOM 879 O O . GLN A 1 108 ? 0.917 9.471 3.238 1.00 94.19 108 GLN A O 1
ATOM 884 N N . GLY A 1 109 ? 1.296 11.037 4.824 1.00 86.69 109 GLY A N 1
ATOM 885 C CA . GLY A 1 109 ? 2.198 11.861 4.013 1.00 86.69 109 GLY A CA 1
ATOM 886 C C . GLY A 1 109 ? 1.604 12.244 2.659 1.00 86.69 109 GLY A C 1
ATOM 887 O O . GLY A 1 109 ? 2.246 12.014 1.650 1.00 86.69 109 GLY A O 1
ATOM 888 N N . GLU A 1 110 ? 0.366 12.747 2.633 1.00 89.62 110 GLU A N 1
ATOM 889 C CA . GLU A 1 110 ? -0.331 13.155 1.395 1.00 89.62 110 GLU A CA 1
ATOM 890 C C . GLU A 1 110 ? -0.552 12.026 0.370 1.00 89.62 110 GLU A C 1
ATOM 892 O O . GLU A 1 110 ? -0.655 12.275 -0.826 1.00 89.62 110 GLU A O 1
ATOM 897 N N . GLY A 1 111 ? -0.671 10.776 0.828 1.00 85.62 111 GLY A N 1
ATOM 898 C CA . GLY A 1 111 ? -0.925 9.634 -0.060 1.00 85.62 111 GLY A CA 1
ATOM 899 C C . GLY A 1 111 ? 0.326 8.854 -0.454 1.00 85.62 111 GLY A C 1
ATOM 900 O O . GLY A 1 111 ? 0.261 7.985 -1.317 1.00 85.62 111 GLY A O 1
ATOM 901 N N . LEU A 1 112 ? 1.461 9.129 0.190 1.00 91.25 112 LEU A N 1
ATOM 902 C CA . LEU A 1 112 ? 2.732 8.457 -0.088 1.00 91.25 112 LEU A CA 1
ATOM 903 C C . LEU A 1 112 ? 2.908 7.134 0.666 1.00 91.25 112 LEU A C 1
ATOM 905 O O . LEU A 1 112 ? 3.802 6.354 0.336 1.00 91.25 112 LEU A O 1
ATOM 909 N N . ALA A 1 113 ? 2.085 6.875 1.684 1.00 96.69 113 ALA A N 1
ATOM 910 C CA . ALA A 1 113 ? 2.136 5.628 2.434 1.00 96.69 113 ALA A CA 1
ATOM 911 C C . ALA A 1 113 ? 0.765 5.179 2.941 1.00 96.69 113 ALA A C 1
ATOM 913 O O . ALA A 1 113 ? -0.108 5.997 3.225 1.00 96.69 113 ALA A O 1
ATOM 914 N N . LEU A 1 114 ? 0.601 3.866 3.079 1.00 98.12 114 LEU A N 1
ATOM 915 C CA . LEU A 1 114 ? -0.552 3.197 3.654 1.00 98.12 114 LEU A CA 1
ATOM 916 C C . LEU A 1 114 ? -0.193 2.713 5.063 1.00 98.12 114 LEU A C 1
ATOM 918 O O . LEU A 1 114 ? 0.800 2.015 5.258 1.00 98.12 114 LEU A O 1
ATOM 922 N N . GLN A 1 115 ? -1.016 3.071 6.044 1.00 98.12 115 GLN A N 1
ATOM 923 C CA . GLN A 1 115 ? -0.861 2.677 7.440 1.00 98.12 115 GLN A CA 1
ATOM 924 C C . GLN A 1 115 ? -2.132 1.988 7.931 1.00 98.12 115 GLN A C 1
ATOM 926 O O . GLN A 1 115 ? -3.211 2.588 7.949 1.00 98.12 115 GLN A O 1
ATOM 931 N N . ARG A 1 116 ? -1.999 0.752 8.406 1.00 97.62 116 ARG A N 1
ATOM 932 C CA . ARG A 1 116 ? -3.050 0.021 9.116 1.00 97.62 116 ARG A CA 1
ATOM 933 C C . ARG A 1 116 ? -3.295 0.648 10.485 1.00 97.62 116 ARG A C 1
ATOM 935 O O . ARG A 1 116 ? -2.346 0.975 11.200 1.00 97.62 116 ARG A O 1
ATOM 942 N N . TYR A 1 117 ? -4.560 0.765 10.881 1.00 96.50 117 TYR A N 1
ATOM 943 C CA . TYR A 1 117 ? -4.896 1.162 12.249 1.00 96.50 117 TYR A CA 1
ATOM 944 C C . TYR A 1 117 ? -4.439 0.116 13.277 1.00 96.50 117 TYR A C 1
ATOM 946 O O . TYR A 1 117 ? -4.442 -1.084 13.011 1.00 96.50 117 TYR A O 1
ATOM 954 N N . THR A 1 118 ? -4.065 0.559 14.475 1.00 93.31 118 THR A N 1
ATOM 955 C CA . THR A 1 118 ? -3.687 -0.347 15.573 1.00 93.31 118 THR A CA 1
ATOM 956 C C . THR A 1 118 ? -4.906 -1.063 16.153 1.00 93.31 118 THR A C 1
ATOM 958 O O . THR A 1 118 ? -4.891 -2.277 16.342 1.00 93.31 118 THR A O 1
ATOM 961 N N . GLU A 1 119 ? -5.988 -0.319 16.375 1.00 94.31 119 GLU A N 1
ATOM 962 C CA . GLU A 1 119 ? -7.259 -0.839 16.870 1.00 94.31 119 GLU A CA 1
ATOM 963 C C . GLU A 1 119 ? -8.216 -1.098 15.701 1.00 94.31 119 GLU A C 1
ATOM 965 O O . GLU A 1 119 ? -8.701 -0.168 15.055 1.00 94.31 119 GLU A O 1
ATOM 970 N N . ILE A 1 120 ? -8.499 -2.375 15.428 1.00 95.38 120 ILE A N 1
ATOM 971 C CA . ILE A 1 120 ? -9.356 -2.795 14.312 1.00 95.38 120 ILE A CA 1
ATOM 972 C C . ILE A 1 120 ? -10.765 -3.130 14.815 1.00 95.38 120 ILE A C 1
ATOM 974 O O . ILE A 1 120 ? -10.974 -4.094 15.564 1.00 95.38 120 ILE A O 1
ATOM 978 N N . SER A 1 121 ? -11.759 -2.378 14.340 1.00 96.69 121 SER A N 1
ATOM 979 C CA . SER A 1 121 ? -13.177 -2.632 14.621 1.00 96.69 121 SER A CA 1
ATOM 980 C C . SER A 1 121 ? -13.692 -3.915 13.951 1.00 96.69 121 SER A C 1
ATOM 982 O O . SER A 1 121 ? -13.107 -4.428 13.000 1.00 96.69 121 SER A O 1
ATOM 984 N N . VAL A 1 122 ? -14.839 -4.438 14.399 1.00 96.38 122 VAL A N 1
ATOM 985 C CA . VAL A 1 122 ? -15.461 -5.639 13.796 1.00 96.38 122 VAL A CA 1
ATOM 986 C C . VAL A 1 122 ? -15.765 -5.445 12.304 1.00 96.38 122 VAL A C 1
ATOM 988 O O . VAL A 1 122 ? -15.564 -6.360 11.511 1.00 96.38 122 VAL A O 1
ATOM 991 N N . LEU A 1 123 ? -16.194 -4.245 11.910 1.00 96.19 123 LEU A N 1
ATOM 992 C CA . LEU A 1 123 ? -16.493 -3.913 10.515 1.00 96.19 123 LEU A CA 1
ATOM 993 C C . LEU A 1 123 ? -15.230 -3.900 9.645 1.00 96.19 123 LEU A C 1
ATOM 995 O O . LEU A 1 123 ? -15.234 -4.416 8.533 1.00 96.19 123 LEU A O 1
ATOM 999 N N . GLN A 1 124 ? -14.127 -3.389 10.184 1.00 97.25 124 GLN A N 1
ATOM 1000 C CA . GLN A 1 124 ? -12.819 -3.420 9.531 1.00 97.25 124 GLN A CA 1
ATOM 1001 C C . GLN A 1 124 ? -12.231 -4.840 9.463 1.00 97.25 124 GLN A C 1
ATOM 1003 O O . GLN A 1 124 ? -11.605 -5.201 8.472 1.00 97.25 124 GLN A O 1
ATOM 1008 N N . LYS A 1 125 ? -12.489 -5.699 10.461 1.00 96.31 125 LYS A N 1
ATOM 1009 C CA . LYS A 1 125 ? -12.158 -7.136 10.370 1.00 96.31 125 LYS A CA 1
ATOM 1010 C C . LYS A 1 125 ? -12.910 -7.809 9.227 1.00 96.31 125 LYS A C 1
ATOM 1012 O O . LYS A 1 125 ? -12.332 -8.630 8.525 1.00 96.31 125 LYS A O 1
ATOM 1017 N N . PHE A 1 126 ? -14.177 -7.452 9.024 1.00 96.81 126 PHE A N 1
ATOM 1018 C CA . PHE A 1 126 ? -14.954 -7.966 7.899 1.00 96.81 126 PHE A CA 1
ATOM 1019 C C . PHE A 1 126 ? -14.352 -7.546 6.552 1.00 96.81 126 PHE A C 1
ATOM 1021 O O . PHE A 1 126 ? -14.256 -8.380 5.656 1.00 96.81 126 PHE A O 1
ATOM 1028 N N . TYR A 1 127 ? -13.858 -6.309 6.436 1.00 97.56 127 TYR A N 1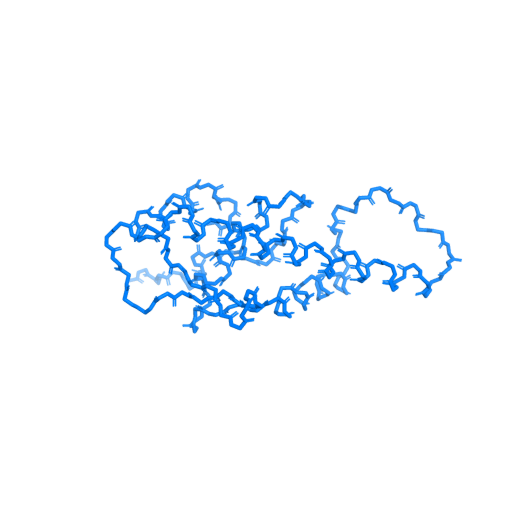
ATOM 1029 C CA . TYR A 1 127 ? -13.105 -5.871 5.258 1.00 97.56 127 TYR A CA 1
ATOM 1030 C C . TYR A 1 127 ? -11.896 -6.777 4.985 1.00 97.56 127 TYR A C 1
ATOM 1032 O O . TYR A 1 127 ? -11.753 -7.273 3.872 1.00 97.56 127 TYR A O 1
ATOM 1040 N N . PHE A 1 128 ? -11.072 -7.067 6.000 1.00 96.31 128 PHE A N 1
ATOM 1041 C CA . PHE A 1 128 ? -9.930 -7.975 5.834 1.00 96.31 128 PHE A CA 1
ATOM 1042 C C . PHE A 1 128 ? -10.342 -9.375 5.376 1.00 96.31 128 PHE A C 1
ATOM 1044 O O . PHE A 1 128 ? -9.678 -9.953 4.525 1.00 96.31 128 PHE A O 1
ATOM 1051 N N . VAL A 1 129 ? -11.445 -9.917 5.897 1.00 96.12 129 VAL A N 1
ATOM 1052 C CA . VAL A 1 129 ? -11.958 -11.221 5.446 1.00 96.12 129 VAL A CA 1
ATOM 1053 C C . VAL A 1 129 ? -12.320 -11.184 3.961 1.00 96.12 129 VAL A C 1
ATOM 1055 O O . VAL A 1 129 ? -11.988 -12.121 3.239 1.00 96.12 129 VAL A O 1
ATOM 1058 N N . LEU A 1 130 ? -12.963 -10.111 3.492 1.00 96.44 130 LEU A N 1
ATOM 1059 C CA . LEU A 1 130 ? -13.285 -9.945 2.073 1.00 96.44 130 LEU A CA 1
ATOM 1060 C C . LEU A 1 130 ? -12.026 -9.802 1.214 1.00 96.44 130 LEU A C 1
ATOM 1062 O O . LEU A 1 130 ? -11.942 -10.454 0.178 1.00 96.44 130 LEU A O 1
ATOM 1066 N N . LEU A 1 131 ? -11.050 -9.010 1.666 1.00 96.50 131 LEU A N 1
ATOM 1067 C CA . LEU A 1 131 ? -9.768 -8.819 0.984 1.00 96.50 131 LEU A CA 1
ATOM 1068 C C . LEU A 1 131 ? -8.997 -10.140 0.838 1.00 96.50 131 LEU A C 1
ATOM 1070 O O . LEU A 1 131 ? -8.485 -10.455 -0.233 1.00 96.50 131 LEU A O 1
ATOM 1074 N N . LEU A 1 132 ? -8.946 -10.943 1.903 1.00 95.62 132 LEU A N 1
ATOM 1075 C CA . LEU A 1 132 ? -8.326 -12.269 1.874 1.00 95.62 132 LEU A CA 1
ATOM 1076 C C . LEU A 1 132 ? -9.094 -13.214 0.939 1.00 95.62 132 LEU A C 1
ATOM 1078 O O . LEU A 1 132 ? -8.489 -13.928 0.144 1.00 95.62 132 LEU A O 1
ATOM 1082 N N . ALA A 1 133 ? -10.428 -13.185 0.983 1.00 95.38 133 ALA A N 1
ATOM 1083 C CA . ALA A 1 133 ? -11.272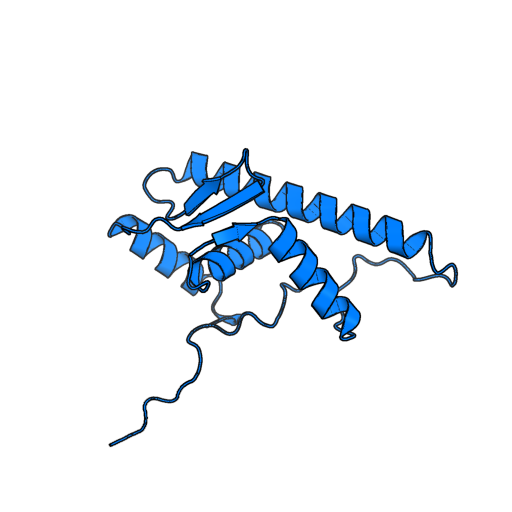 -14.015 0.129 1.00 95.38 133 ALA A CA 1
ATOM 1084 C C . ALA A 1 133 ? -11.180 -13.646 -1.363 1.00 95.38 133 ALA A C 1
ATOM 1086 O O . ALA A 1 133 ? -11.316 -14.529 -2.209 1.00 95.38 133 ALA A O 1
ATOM 1087 N N . SER A 1 134 ? -10.928 -12.379 -1.711 1.00 93.19 134 SER A N 1
ATOM 1088 C CA . SER A 1 134 ? -10.680 -11.967 -3.101 1.00 93.19 134 SER A CA 1
ATOM 1089 C C . SER A 1 134 ? -9.265 -12.298 -3.583 1.00 93.19 134 SER A C 1
ATOM 1091 O O . SER A 1 134 ? -9.017 -12.295 -4.788 1.00 93.19 134 SER A O 1
ATOM 1093 N N . ASN A 1 135 ? -8.352 -12.650 -2.672 1.00 93.50 135 ASN A N 1
ATOM 1094 C CA . ASN A 1 135 ? -6.933 -12.854 -2.953 1.00 93.50 135 ASN A CA 1
ATOM 1095 C C . ASN A 1 135 ? -6.404 -14.215 -2.472 1.00 93.50 135 ASN A C 1
ATOM 1097 O O . ASN A 1 135 ? -5.250 -14.332 -2.065 1.00 93.50 135 ASN A O 1
ATOM 1101 N N . LEU A 1 136 ? -7.211 -15.273 -2.601 1.00 90.75 136 LEU A N 1
ATOM 1102 C CA . LEU A 1 136 ? -6.856 -16.642 -2.184 1.00 90.75 136 LEU A CA 1
ATOM 1103 C C . LEU A 1 136 ? -5.569 -17.195 -2.811 1.00 90.75 136 LEU A C 1
ATOM 1105 O O . LEU A 1 136 ? -5.014 -18.156 -2.308 1.00 90.75 136 LEU A O 1
ATOM 1109 N N . LYS A 1 137 ? -5.075 -16.603 -3.901 1.00 89.75 137 LYS A N 1
ATOM 1110 C CA . LYS A 1 137 ? -3.771 -16.960 -4.480 1.00 89.75 137 LYS A CA 1
ATOM 1111 C C . LYS A 1 137 ? -2.585 -16.672 -3.541 1.00 89.75 137 LYS A C 1
ATOM 1113 O O . LYS A 1 137 ? -1.497 -17.171 -3.797 1.00 89.75 137 LYS A O 1
ATOM 1118 N N . TYR A 1 138 ? -2.789 -15.838 -2.520 1.00 87.62 138 TYR A N 1
ATOM 1119 C CA . TYR A 1 138 ? -1.778 -15.436 -1.542 1.00 87.62 138 TYR A CA 1
ATOM 1120 C C . TYR A 1 138 ? -1.983 -16.051 -0.154 1.00 87.62 138 TYR A C 1
ATOM 1122 O O . TYR A 1 138 ? -1.141 -15.818 0.708 1.00 87.62 138 TYR A O 1
ATOM 1130 N N . VAL A 1 139 ? -3.077 -16.791 0.063 1.00 84.00 139 VAL A N 1
ATOM 1131 C CA . VAL A 1 139 ? -3.465 -17.435 1.334 1.00 84.00 139 VAL A CA 1
ATOM 1132 C C . VAL A 1 139 ? -3.222 -18.935 1.229 1.00 84.00 139 VAL A C 1
ATOM 1134 O O . VAL A 1 139 ? -2.652 -19.509 2.178 1.00 84.00 139 VAL A O 1
#

Foldseek 3Di:
DDPPPPDDPWDLLDDDLDLPLVSNLLSQQVVLVSDPQSKDFLVNVLVSVVVCVVVVDPSVDPDDPDDPPPPVVVVVVSVVSSVSSQVSLVVVVVVCVVCPLLDQWDAPDVSGMIGGDPDADPSVVVVVVVSCVVPVVTD

Radius of gyration: 16.74 Å; chains: 1; bounding box: 37×46×49 Å

Sequence (139 aa):
MTNITDTPLLSLDALPARSDSFVWADYIELLCFANADGFVSQADVLDRIRERKDLGGELDEVEEEVTEGSRLAAAEIEDKWTYQVIEWFEHLQYRANTFRSFYPFSLQGEGLALQRYTEISVLQKFYFVLLLASNLKYV

Secondary structure (DSSP, 8-state):
--------S----S--SS--HHHHHHHHHHHHHHSTT-EEEHHHHHHHHHHHHHTT------S----S-TTHHHHHHHHHHHHHHHHHHHHHHHHHHHHGGG--EEEEGGGTEEEE-SS--HHHHHHHHHHHHHTGGG-

pLDDT: mean 84.52, std 16.59, range [39.94, 98.12]